Protein AF-X1GQ55-F1 (afdb_monomer_lite)

Structure (mmCIF, N/CA/C/O backbone):
data_AF-X1GQ55-F1
#
_entry.id   AF-X1GQ55-F1
#
loop_
_atom_site.group_PDB
_atom_site.id
_atom_site.type_symbol
_atom_site.label_atom_id
_atom_site.label_alt_id
_atom_site.label_comp_id
_atom_site.label_asym_id
_atom_site.label_entity_id
_atom_site.label_seq_id
_atom_site.pdbx_PDB_ins_code
_atom_site.Cartn_x
_atom_site.Cartn_y
_atom_site.Cartn_z
_atom_site.occupancy
_atom_site.B_iso_or_equiv
_atom_site.auth_seq_id
_atom_site.auth_comp_id
_atom_site.auth_asym_id
_atom_site.auth_atom_id
_atom_site.pdbx_PDB_model_num
ATOM 1 N N . MET A 1 1 ? -6.518 -8.308 22.007 1.00 64.81 1 MET A N 1
ATOM 2 C CA . MET A 1 1 ? -6.149 -7.725 20.701 1.00 64.81 1 MET A CA 1
ATOM 3 C C . MET A 1 1 ? -7.339 -7.894 19.785 1.00 64.81 1 MET A C 1
ATOM 5 O O . MET A 1 1 ? -7.918 -8.972 19.790 1.00 64.81 1 MET A O 1
ATOM 9 N N . GLU A 1 2 ? -7.743 -6.841 19.083 1.00 82.81 2 GLU A N 1
ATOM 10 C CA . GLU A 1 2 ? -8.767 -6.954 18.040 1.00 82.81 2 GLU A CA 1
ATOM 11 C C . GLU A 1 2 ? -8.160 -7.621 16.801 1.00 82.81 2 GLU A C 1
ATOM 13 O O . GLU A 1 2 ? -6.988 -7.400 16.487 1.00 82.81 2 GLU A O 1
ATOM 18 N N . ASN A 1 3 ? -8.942 -8.458 16.119 1.00 88.69 3 ASN A N 1
ATOM 19 C CA . ASN A 1 3 ? -8.510 -9.091 14.876 1.00 88.69 3 ASN A CA 1
ATOM 20 C C . ASN A 1 3 ? -8.439 -8.035 13.769 1.00 88.69 3 ASN A C 1
ATOM 22 O O . ASN A 1 3 ? -9.402 -7.301 13.544 1.00 88.69 3 ASN A O 1
ATOM 26 N N . ILE A 1 4 ? -7.310 -7.977 13.068 1.00 93.31 4 ILE A N 1
ATOM 27 C CA . ILE A 1 4 ? -7.097 -7.037 11.968 1.00 93.31 4 ILE A CA 1
ATOM 28 C C . ILE A 1 4 ? -7.525 -7.691 10.654 1.00 93.31 4 ILE A C 1
ATOM 30 O O . ILE A 1 4 ? -7.120 -8.810 10.348 1.00 93.31 4 ILE A O 1
ATOM 34 N N . LEU A 1 5 ? -8.317 -6.963 9.866 1.00 95.81 5 LEU A N 1
ATOM 35 C CA . LEU A 1 5 ? -8.605 -7.293 8.473 1.00 95.81 5 LEU A CA 1
ATOM 36 C C . LEU A 1 5 ? -7.809 -6.358 7.564 1.00 95.81 5 LEU A C 1
ATOM 38 O O . LEU A 1 5 ? -7.944 -5.134 7.659 1.00 95.81 5 LEU A O 1
ATOM 42 N N . ALA A 1 6 ? -7.009 -6.943 6.678 1.00 97.19 6 ALA A N 1
ATOM 43 C CA . ALA A 1 6 ? -6.191 -6.230 5.709 1.00 97.19 6 ALA A CA 1
ATOM 44 C C . ALA A 1 6 ? -6.426 -6.761 4.294 1.00 97.19 6 ALA A C 1
ATOM 46 O O . ALA A 1 6 ? -6.777 -7.927 4.106 1.00 97.19 6 ALA A O 1
ATOM 47 N N . CYS A 1 7 ? -6.207 -5.904 3.301 1.00 98.00 7 CYS A N 1
ATOM 48 C CA . CYS A 1 7 ? -6.148 -6.308 1.902 1.00 98.00 7 CYS A CA 1
ATOM 49 C C . CYS A 1 7 ? -4.702 -6.210 1.412 1.00 98.00 7 CYS A C 1
ATOM 51 O O . CYS A 1 7 ? -4.014 -5.234 1.703 1.00 98.00 7 CYS A O 1
ATOM 53 N N . THR A 1 8 ? -4.231 -7.206 0.667 1.00 98.00 8 THR A N 1
ATOM 54 C CA . THR A 1 8 ? -2.895 -7.159 0.063 1.00 98.00 8 THR A CA 1
ATOM 55 C C . THR A 1 8 ? -2.955 -6.463 -1.288 1.00 98.00 8 THR A C 1
ATOM 57 O O . THR A 1 8 ? -3.814 -6.771 -2.125 1.00 98.00 8 THR A O 1
ATOM 60 N N . THR A 1 9 ? -2.013 -5.552 -1.545 1.00 98.25 9 THR A N 1
ATOM 61 C CA . THR A 1 9 ? -1.900 -4.918 -2.865 1.00 98.25 9 THR A CA 1
ATOM 62 C C . THR A 1 9 ? -1.504 -5.919 -3.950 1.00 98.25 9 THR A C 1
ATOM 64 O O . THR A 1 9 ? -1.641 -5.603 -5.126 1.00 98.25 9 THR A O 1
ATOM 67 N N . ASN A 1 10 ? -1.107 -7.150 -3.593 1.00 97.50 10 ASN A N 1
ATOM 68 C CA . ASN A 1 10 ? -0.894 -8.225 -4.560 1.00 97.50 10 ASN A CA 1
ATOM 69 C C . ASN A 1 10 ? -2.166 -8.569 -5.358 1.00 97.50 10 ASN A C 1
ATOM 71 O O . ASN A 1 10 ? -2.051 -9.025 -6.483 1.00 97.50 10 ASN A O 1
ATOM 75 N N . THR A 1 11 ? -3.368 -8.303 -4.827 1.00 96.31 11 THR A N 1
ATOM 76 C CA . THR A 1 11 ? -4.643 -8.503 -5.555 1.00 96.31 11 THR A CA 1
ATOM 77 C C . THR A 1 11 ? -4.867 -7.509 -6.702 1.00 96.31 11 THR A C 1
ATOM 79 O O . THR A 1 11 ? -5.746 -7.718 -7.535 1.00 96.31 11 THR A O 1
ATOM 82 N N . TYR A 1 12 ? -4.049 -6.456 -6.777 1.00 96.94 12 TYR A N 1
ATOM 83 C CA . TYR A 1 12 ? -4.106 -5.393 -7.778 1.00 96.94 12 TYR A CA 1
ATOM 84 C C . TYR A 1 12 ? -2.988 -5.555 -8.818 1.00 96.94 12 TYR A C 1
ATOM 86 O O . TYR A 1 12 ? -2.241 -4.621 -9.106 1.00 96.94 12 TYR A O 1
ATOM 94 N N . HIS A 1 13 ? -2.858 -6.751 -9.392 1.00 93.00 13 HIS A N 1
ATOM 95 C CA . HIS A 1 13 ? -1.926 -6.992 -10.496 1.00 93.00 13 HIS A CA 1
ATOM 96 C C . HIS A 1 13 ? -2.160 -5.991 -11.643 1.00 93.00 13 HIS A C 1
ATOM 98 O O . HIS A 1 13 ? -3.302 -5.756 -12.034 1.00 93.00 13 HIS A O 1
ATOM 104 N N . ASN A 1 14 ? -1.082 -5.448 -12.216 1.00 93.00 14 ASN A N 1
ATOM 105 C CA . ASN A 1 14 ? -1.096 -4.466 -13.317 1.00 93.00 14 ASN A CA 1
ATOM 106 C C . ASN A 1 14 ? -1.704 -3.087 -12.996 1.00 93.00 14 ASN A C 1
ATOM 108 O O . ASN A 1 14 ? -1.826 -2.261 -13.900 1.00 93.00 14 ASN A O 1
ATOM 112 N N . PHE A 1 15 ? -2.060 -2.812 -11.741 1.00 96.50 15 PHE A N 1
ATOM 113 C CA . PHE A 1 15 ? -2.439 -1.471 -11.302 1.00 96.50 15 PHE A CA 1
ATOM 114 C C . PHE A 1 15 ? -1.239 -0.735 -10.705 1.00 96.50 15 PHE A C 1
ATOM 116 O O . PHE A 1 15 ? -0.218 -1.331 -10.366 1.00 96.50 15 PHE A O 1
ATOM 123 N N . SER A 1 16 ? -1.354 0.588 -10.593 1.00 96.56 16 SER A N 1
ATOM 124 C CA . SER A 1 16 ? -0.395 1.384 -9.829 1.00 96.56 16 SER A CA 1
ATOM 125 C C . SER A 1 16 ? -0.588 1.167 -8.321 1.00 96.56 16 SER A C 1
ATOM 127 O O . SER A 1 16 ? -1.670 0.775 -7.871 1.00 96.56 16 SER A O 1
ATOM 129 N N . LEU A 1 17 ? 0.430 1.495 -7.515 1.00 97.38 17 LEU A N 1
ATOM 130 C CA . LEU A 1 17 ? 0.280 1.527 -6.056 1.00 97.38 17 LEU A CA 1
ATOM 131 C C . LEU A 1 17 ? -0.863 2.475 -5.650 1.00 97.38 17 LEU A C 1
ATOM 133 O O . LEU A 1 17 ? -1.628 2.170 -4.741 1.00 97.38 17 LEU A O 1
ATOM 137 N N . GLU A 1 18 ? -0.999 3.620 -6.316 1.00 97.69 18 GLU A N 1
ATOM 138 C CA . GLU A 1 18 ? -2.047 4.604 -6.054 1.00 97.69 18 GLU A CA 1
ATOM 139 C C . GLU A 1 18 ? -3.450 4.045 -6.295 1.00 97.69 18 GLU A C 1
ATOM 141 O O . GLU A 1 18 ? -4.333 4.254 -5.462 1.00 97.69 18 GLU A O 1
ATOM 146 N N . ASP A 1 19 ? -3.652 3.323 -7.398 1.00 98.31 19 ASP A N 1
ATOM 147 C CA . ASP A 1 19 ? -4.934 2.686 -7.705 1.00 98.31 19 ASP A CA 1
ATOM 148 C C . ASP A 1 19 ? -5.254 1.567 -6.716 1.00 98.31 19 ASP A C 1
ATOM 150 O O . ASP A 1 19 ? -6.389 1.485 -6.246 1.00 98.31 19 ASP A O 1
ATOM 154 N N . ALA A 1 20 ? -4.253 0.767 -6.336 1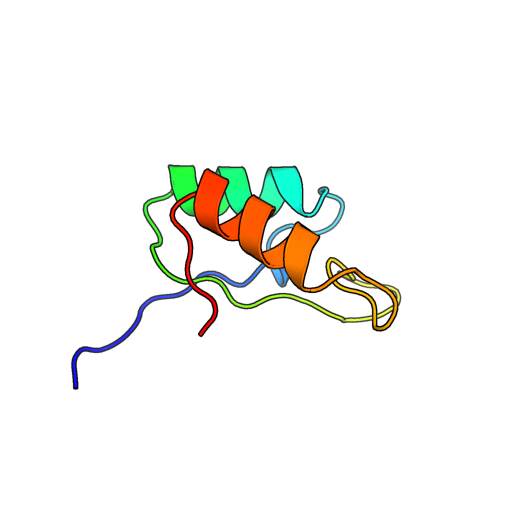.00 98.44 20 ALA A N 1
ATOM 155 C CA . ALA A 1 20 ? -4.414 -0.272 -5.327 1.00 98.44 20 ALA A CA 1
ATOM 156 C C . ALA A 1 20 ? -4.838 0.314 -3.971 1.00 98.44 20 ALA A C 1
ATOM 158 O O . ALA A 1 20 ? -5.833 -0.113 -3.389 1.00 98.44 20 ALA A O 1
ATOM 159 N N . LEU A 1 21 ? -4.129 1.335 -3.474 1.00 98.56 21 LEU A N 1
ATOM 160 C CA . LEU A 1 21 ? -4.463 1.983 -2.200 1.00 98.56 21 LEU A CA 1
ATOM 161 C C . LEU A 1 21 ? -5.850 2.638 -2.234 1.00 98.56 21 LEU A C 1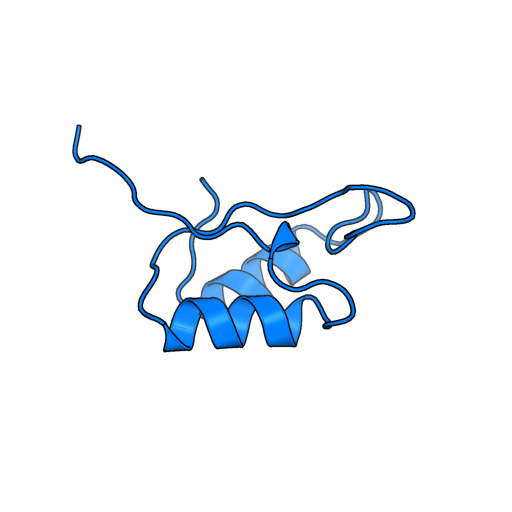
ATOM 163 O O . LEU A 1 21 ? -6.600 2.535 -1.262 1.00 98.56 21 LEU A O 1
ATOM 167 N N . ARG A 1 22 ? -6.206 3.280 -3.350 1.00 98.50 22 ARG A N 1
ATOM 168 C CA . ARG A 1 22 ? -7.527 3.887 -3.528 1.00 98.50 22 ARG A CA 1
ATOM 169 C C . ARG A 1 22 ? -8.632 2.833 -3.511 1.00 98.50 22 ARG A C 1
ATOM 171 O O . ARG A 1 22 ? -9.570 2.975 -2.735 1.00 98.50 22 ARG A O 1
ATOM 178 N N . GLY A 1 23 ? -8.498 1.761 -4.293 1.00 98.38 23 GLY A N 1
ATOM 179 C CA . GLY A 1 23 ? -9.491 0.685 -4.349 1.00 98.38 23 GLY A CA 1
ATOM 180 C C . GLY A 1 23 ? -9.683 -0.016 -3.000 1.00 98.38 23 GLY A C 1
ATOM 181 O O . GLY A 1 23 ? -10.812 -0.251 -2.572 1.00 98.38 23 GLY A O 1
ATOM 182 N N . ILE A 1 24 ? -8.591 -0.275 -2.275 1.00 98.56 24 ILE A N 1
ATOM 183 C CA . ILE A 1 24 ? -8.633 -0.873 -0.930 1.00 98.56 24 ILE A CA 1
ATOM 184 C C . ILE A 1 24 ? -9.365 0.044 0.063 1.00 98.56 24 ILE A C 1
ATOM 186 O O . ILE A 1 24 ? -10.195 -0.427 0.845 1.00 98.56 24 ILE A O 1
ATOM 190 N N . SER A 1 25 ? -9.093 1.351 0.015 1.00 98.38 25 SER A N 1
ATOM 191 C CA . SER A 1 25 ? -9.770 2.349 0.852 1.00 98.38 25 SER A CA 1
ATOM 192 C C . SER A 1 25 ? -11.262 2.479 0.510 1.00 98.38 25 SER A C 1
ATOM 194 O O . SER A 1 25 ? -12.119 2.487 1.400 1.00 98.38 25 SER A O 1
ATOM 196 N N . GLU A 1 26 ? -11.607 2.501 -0.781 1.00 98.31 26 GLU A N 1
ATOM 197 C CA . GLU A 1 26 ? -12.993 2.522 -1.266 1.00 98.31 26 GLU A CA 1
ATOM 198 C C . GLU A 1 26 ? -13.771 1.271 -0.815 1.00 98.31 26 GLU A C 1
ATOM 200 O O . GLU A 1 26 ? -14.931 1.387 -0.407 1.00 98.31 26 GLU A O 1
ATOM 205 N N . ALA A 1 27 ? -13.103 0.112 -0.757 1.00 98.00 27 ALA A N 1
ATOM 206 C CA . ALA A 1 27 ? -13.618 -1.148 -0.211 1.00 98.00 27 ALA A CA 1
ATOM 207 C C . ALA A 1 27 ? -13.698 -1.199 1.332 1.00 98.00 27 ALA A C 1
ATOM 209 O O . ALA A 1 27 ? -14.084 -2.222 1.894 1.00 98.00 27 ALA A O 1
ATOM 210 N N . LYS A 1 28 ? -13.378 -0.097 2.026 1.00 97.31 28 LYS A N 1
ATOM 211 C CA . LYS A 1 28 ? -13.493 0.082 3.488 1.00 97.31 28 LYS A CA 1
ATOM 212 C C . LYS A 1 28 ? -12.532 -0.750 4.337 1.00 97.31 28 LYS A C 1
ATOM 214 O O . LYS A 1 28 ? -12.733 -0.861 5.548 1.00 97.31 28 LYS A O 1
ATOM 219 N N . PHE A 1 29 ? -11.448 -1.255 3.754 1.00 97.81 29 PHE A N 1
ATOM 220 C CA . PHE A 1 29 ? -10.336 -1.754 4.557 1.00 97.81 29 PHE A CA 1
ATOM 221 C C . PHE A 1 29 ? -9.613 -0.592 5.234 1.00 97.81 29 PHE A C 1
ATOM 223 O O . PHE A 1 29 ? -9.438 0.480 4.659 1.00 97.81 29 PHE A O 1
ATOM 230 N N . ARG A 1 30 ? -9.164 -0.830 6.467 1.00 96.81 30 ARG A N 1
ATOM 231 C CA . ARG A 1 30 ? -8.314 0.105 7.213 1.00 96.81 30 ARG A CA 1
ATOM 232 C C . ARG A 1 30 ? -6.837 -0.277 7.140 1.00 96.81 30 ARG A C 1
ATOM 234 O O . ARG A 1 30 ? -5.979 0.587 7.295 1.00 96.81 30 ARG A O 1
ATOM 241 N N . TYR A 1 31 ? -6.543 -1.551 6.893 1.00 98.19 31 TYR A N 1
ATOM 242 C CA . TYR A 1 31 ? -5.186 -2.077 6.858 1.00 98.19 31 TYR A CA 1
ATOM 243 C C . TYR A 1 31 ? -4.831 -2.619 5.474 1.00 98.19 31 TYR A C 1
ATOM 245 O O . TYR A 1 31 ? -5.695 -3.120 4.749 1.00 98.19 31 TYR A O 1
ATOM 253 N N . VAL A 1 32 ? -3.556 -2.506 5.113 1.00 98.31 32 VAL A N 1
ATOM 254 C CA . VAL A 1 32 ? -3.017 -2.938 3.825 1.00 98.31 32 VAL A CA 1
ATOM 255 C C . VAL A 1 32 ? -1.682 -3.652 4.003 1.00 98.31 32 VAL A C 1
ATOM 257 O O . VAL A 1 32 ? -0.811 -3.189 4.736 1.00 98.31 32 VAL A O 1
ATOM 260 N N . GLU A 1 33 ? -1.507 -4.752 3.281 1.00 97.88 33 GLU A N 1
ATOM 261 C CA . GLU A 1 33 ? -0.214 -5.412 3.099 1.00 97.88 33 GLU A CA 1
ATOM 262 C C . GLU A 1 33 ? 0.372 -4.984 1.745 1.00 97.88 33 GLU A C 1
ATOM 264 O O . GLU A 1 33 ? -0.319 -4.993 0.722 1.00 97.88 33 GLU A O 1
ATOM 269 N N . LEU A 1 34 ? 1.639 -4.567 1.724 1.00 97.62 34 LEU A N 1
ATOM 270 C CA . LEU A 1 34 ? 2.284 -4.025 0.528 1.00 97.62 34 LEU A CA 1
ATOM 271 C C . LEU A 1 34 ? 3.099 -5.101 -0.198 1.00 97.62 34 LEU A C 1
ATOM 273 O O . LEU A 1 34 ? 4.079 -5.613 0.336 1.00 97.62 34 LEU A O 1
ATOM 277 N N . ALA A 1 35 ? 2.732 -5.393 -1.446 1.00 97.31 35 ALA A N 1
ATOM 278 C CA . ALA A 1 35 ? 3.437 -6.361 -2.276 1.00 97.31 35 ALA A CA 1
ATOM 279 C C . ALA A 1 35 ? 4.764 -5.807 -2.828 1.00 97.31 35 ALA A C 1
ATOM 281 O O . ALA A 1 35 ? 4.812 -4.747 -3.461 1.00 97.31 35 ALA A O 1
ATOM 282 N N . ALA A 1 36 ? 5.834 -6.573 -2.616 1.00 95.81 36 ALA A N 1
ATOM 283 C CA . ALA A 1 36 ? 7.200 -6.283 -3.046 1.00 95.81 36 ALA A CA 1
ATOM 284 C C . ALA A 1 36 ? 7.776 -7.457 -3.859 1.00 95.81 36 ALA A C 1
ATOM 286 O O . ALA A 1 36 ? 8.891 -7.897 -3.597 1.00 95.81 36 ALA A O 1
ATOM 287 N N . VAL A 1 37 ? 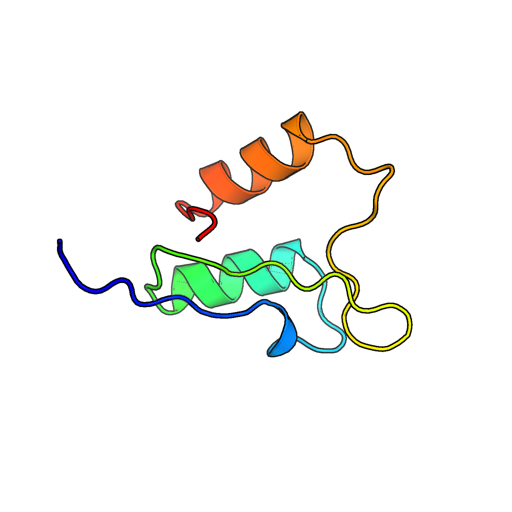6.990 -8.025 -4.783 1.00 94.88 37 VAL A N 1
ATOM 288 C CA . VAL A 1 37 ? 7.331 -9.264 -5.504 1.00 94.88 37 VAL A CA 1
ATOM 289 C C . VAL A 1 37 ? 7.809 -8.930 -6.924 1.00 94.88 37 VAL A C 1
ATOM 291 O O . VAL A 1 37 ? 6.971 -8.631 -7.783 1.00 94.88 37 VAL A O 1
ATOM 294 N N . PRO A 1 38 ? 9.128 -8.968 -7.207 1.00 92.69 38 PRO A N 1
ATOM 295 C CA . PRO A 1 38 ? 9.658 -8.604 -8.517 1.00 92.69 38 PRO A CA 1
ATOM 296 C C . PRO A 1 38 ? 9.106 -9.495 -9.630 1.00 92.69 38 PRO A C 1
ATOM 298 O O . PRO A 1 38 ? 9.010 -10.711 -9.477 1.00 92.69 38 PRO A O 1
ATOM 301 N N . GLY A 1 39 ? 8.740 -8.881 -10.755 1.00 89.38 39 GLY A N 1
ATOM 302 C CA . GLY A 1 39 ? 8.164 -9.584 -11.906 1.00 89.38 39 GLY A CA 1
ATOM 303 C C . GLY A 1 39 ? 6.702 -10.022 -11.744 1.00 89.38 39 GLY A C 1
ATOM 304 O O . GLY A 1 39 ? 6.152 -10.593 -12.681 1.00 89.38 39 GLY A O 1
ATOM 305 N N . VAL A 1 40 ? 6.066 -9.750 -10.596 1.00 90.31 40 VAL A N 1
ATOM 306 C CA . VAL A 1 40 ? 4.642 -10.036 -10.355 1.00 90.31 40 VAL A CA 1
ATOM 307 C C . VAL A 1 40 ? 3.921 -8.752 -9.949 1.00 90.31 40 VAL A C 1
ATOM 309 O O . VAL A 1 40 ? 3.466 -8.003 -10.809 1.00 90.31 40 VAL A O 1
ATOM 312 N N . THR A 1 41 ? 3.870 -8.457 -8.651 1.00 94.50 41 THR A N 1
ATOM 313 C CA . THR A 1 41 ? 3.309 -7.216 -8.118 1.00 94.50 41 THR A CA 1
ATOM 314 C C . THR A 1 41 ? 4.356 -6.568 -7.238 1.00 94.50 41 THR A C 1
ATOM 316 O O . THR A 1 41 ? 4.543 -6.934 -6.075 1.00 94.50 41 THR A O 1
ATOM 319 N N . GLN A 1 42 ? 5.059 -5.600 -7.815 1.00 95.06 42 GLN A N 1
ATOM 320 C CA . GLN A 1 42 ? 6.082 -4.831 -7.126 1.00 95.06 42 GLN A CA 1
ATOM 321 C C . GLN A 1 42 ? 5.602 -3.390 -6.963 1.00 95.06 42 GLN A C 1
ATOM 323 O O . GLN A 1 42 ? 5.903 -2.507 -7.764 1.00 95.06 42 GLN A O 1
ATOM 328 N N . HIS A 1 43 ? 4.803 -3.169 -5.922 1.00 96.56 43 HIS A N 1
ATOM 329 C CA . HIS A 1 43 ? 4.291 -1.844 -5.581 1.00 96.56 43 HIS A CA 1
ATOM 330 C C . HIS A 1 43 ? 5.241 -1.053 -4.683 1.00 96.56 43 HIS A C 1
ATOM 332 O O . HIS A 1 43 ? 5.147 0.172 -4.627 1.00 96.56 43 HIS A O 1
ATOM 338 N N . VAL A 1 44 ? 6.153 -1.738 -3.991 1.00 95.69 44 VAL A N 1
ATOM 339 C CA . VAL A 1 44 ? 7.219 -1.108 -3.212 1.00 95.69 44 VAL A CA 1
ATOM 340 C C . VAL A 1 44 ? 8.595 -1.587 -3.663 1.00 95.69 44 VAL A C 1
ATOM 342 O O . VAL A 1 44 ? 8.786 -2.759 -3.991 1.00 95.69 44 VAL A O 1
ATOM 345 N N . TYR A 1 45 ? 9.552 -0.659 -3.663 1.00 94.12 45 TYR A N 1
ATOM 346 C CA . TYR A 1 45 ? 10.950 -0.884 -4.038 1.00 94.12 45 TYR A CA 1
ATOM 347 C C . TYR A 1 45 ? 11.870 -0.431 -2.896 1.00 94.12 45 TYR A C 1
ATOM 349 O O . TYR A 1 45 ? 11.504 0.513 -2.184 1.00 94.12 45 TYR A O 1
ATOM 357 N N . PRO A 1 46 ? 13.054 -1.050 -2.716 1.00 91.19 46 PRO A N 1
ATOM 358 C CA . PRO A 1 46 ? 14.005 -0.664 -1.669 1.00 91.19 46 PRO A CA 1
ATOM 359 C C . PRO A 1 46 ? 14.397 0.820 -1.692 1.00 91.19 46 PRO A C 1
ATOM 361 O O . PRO A 1 46 ? 14.643 1.415 -0.647 1.00 91.19 46 PRO A O 1
ATOM 364 N N . GLU A 1 47 ? 14.423 1.434 -2.873 1.00 94.19 47 GLU A N 1
ATOM 365 C CA . GLU A 1 47 ? 14.854 2.815 -3.096 1.00 94.19 47 GLU A CA 1
ATOM 366 C C . GLU A 1 47 ? 13.727 3.836 -2.874 1.00 94.19 47 GLU A C 1
ATOM 368 O O . GLU A 1 47 ? 13.956 5.048 -2.926 1.00 94.19 47 GLU A O 1
ATOM 373 N N . MET A 1 48 ? 12.490 3.380 -2.640 1.00 94.25 48 MET A N 1
ATOM 374 C CA . MET A 1 48 ? 11.367 4.287 -2.425 1.00 94.25 48 MET A CA 1
ATOM 375 C C . MET A 1 48 ? 11.530 5.083 -1.134 1.00 94.25 48 MET A C 1
ATOM 377 O O . MET A 1 48 ? 11.861 4.569 -0.066 1.00 94.25 48 MET A O 1
ATOM 381 N N . SER A 1 49 ? 11.178 6.365 -1.209 1.00 95.94 49 SER A N 1
ATOM 382 C CA . SER A 1 49 ? 11.115 7.210 -0.026 1.00 95.94 49 SER A CA 1
ATOM 383 C C . SER A 1 49 ? 10.018 6.731 0.922 1.00 95.94 49 SER A C 1
ATOM 385 O O . SER A 1 49 ? 8.825 6.824 0.623 1.00 95.94 49 SER A O 1
ATOM 387 N N . MET A 1 50 ? 10.425 6.319 2.122 1.00 94.44 50 MET A N 1
ATOM 388 C CA . MET A 1 50 ? 9.504 5.955 3.198 1.00 94.44 50 MET A CA 1
ATOM 389 C C . MET A 1 50 ? 8.544 7.102 3.557 1.00 94.44 50 MET A C 1
ATOM 391 O O . MET A 1 50 ? 7.399 6.863 3.933 1.00 94.44 50 MET A O 1
ATOM 395 N N . LYS A 1 51 ? 8.981 8.361 3.409 1.00 96.75 51 LYS A N 1
ATOM 396 C CA . LYS A 1 51 ? 8.122 9.537 3.611 1.00 96.75 51 LYS A CA 1
ATOM 397 C C . LYS A 1 51 ? 6.991 9.577 2.580 1.00 96.75 51 LYS A C 1
ATOM 399 O O . LYS A 1 51 ? 5.831 9.663 2.967 1.00 96.75 51 LYS A O 1
ATOM 404 N N . SER A 1 52 ? 7.328 9.438 1.296 1.00 95.75 52 SER A N 1
ATOM 405 C CA . SER A 1 52 ? 6.346 9.416 0.201 1.00 95.75 52 SER A CA 1
ATOM 406 C C . SER A 1 52 ? 5.344 8.269 0.362 1.00 95.75 52 SER A C 1
ATOM 408 O O . SER A 1 52 ? 4.139 8.464 0.208 1.00 95.75 52 SER A O 1
ATOM 410 N N . LEU A 1 53 ? 5.814 7.082 0.760 1.00 96.56 53 LEU A N 1
ATOM 411 C CA . LEU A 1 53 ? 4.939 5.938 1.019 1.00 96.56 53 LEU A CA 1
ATOM 412 C C . LEU A 1 53 ? 3.946 6.219 2.161 1.00 96.56 53 LEU A C 1
ATOM 414 O O . LEU A 1 53 ? 2.749 5.978 2.011 1.00 96.56 53 LEU A O 1
ATOM 418 N N . LYS A 1 54 ? 4.418 6.793 3.276 1.00 96.69 54 LYS A N 1
ATOM 419 C CA . LYS A 1 54 ? 3.557 7.188 4.404 1.00 96.69 54 LYS A CA 1
ATOM 420 C C . LYS A 1 54 ? 2.527 8.247 4.011 1.00 96.69 54 LYS A C 1
ATOM 422 O O . LYS A 1 54 ? 1.382 8.153 4.438 1.00 96.69 54 LYS A O 1
ATOM 427 N N . GLU A 1 55 ? 2.902 9.220 3.185 1.00 97.88 55 GLU A N 1
ATOM 428 C CA . GLU A 1 55 ? 1.976 10.241 2.675 1.00 97.88 55 GLU A CA 1
ATOM 429 C C . GLU A 1 55 ? 0.873 9.621 1.803 1.00 97.88 55 GLU A C 1
ATOM 431 O O . GLU A 1 55 ? -0.301 9.958 1.969 1.00 97.88 55 GLU A O 1
ATOM 436 N N . LYS A 1 56 ? 1.215 8.665 0.925 1.00 97.81 56 LYS A N 1
ATOM 437 C CA . LYS A 1 56 ? 0.232 7.928 0.107 1.00 97.81 56 LYS A CA 1
ATOM 438 C C . LYS A 1 56 ? -0.738 7.114 0.966 1.00 97.81 56 LYS A C 1
ATOM 440 O O . LYS A 1 56 ? -1.938 7.129 0.699 1.00 97.81 56 LYS A O 1
ATOM 445 N N . LEU A 1 57 ? -0.240 6.437 2.000 1.00 98.25 57 LEU A N 1
ATOM 446 C CA . LEU A 1 57 ? -1.064 5.678 2.946 1.00 98.25 57 LEU A CA 1
ATOM 447 C C . LEU A 1 57 ? -2.009 6.598 3.731 1.00 98.25 57 LEU A C 1
ATOM 449 O O . LEU A 1 57 ? -3.217 6.365 3.753 1.00 98.25 57 LEU A O 1
ATOM 453 N N . ALA A 1 58 ? -1.480 7.691 4.291 1.00 97.94 58 ALA A N 1
ATOM 454 C CA . ALA A 1 58 ? -2.255 8.670 5.051 1.00 97.94 58 ALA A CA 1
ATOM 455 C C . ALA A 1 58 ? -3.353 9.327 4.203 1.00 97.94 58 ALA A C 1
ATOM 457 O O . ALA A 1 58 ? -4.486 9.453 4.663 1.00 97.94 58 ALA A O 1
ATOM 458 N N . LYS A 1 59 ? -3.053 9.669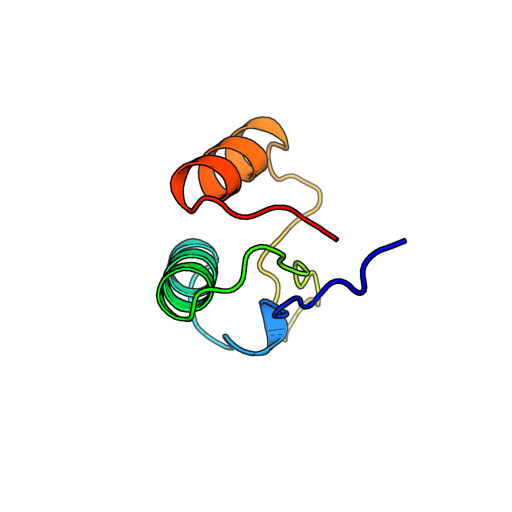 2.942 1.00 98.19 59 LYS A N 1
ATOM 459 C CA . LYS A 1 59 ? -4.033 10.211 1.988 1.00 98.19 59 LYS A CA 1
ATOM 460 C C . LYS A 1 59 ? -5.225 9.271 1.765 1.00 98.19 59 LYS A C 1
ATOM 462 O O . LYS A 1 59 ? -6.324 9.750 1.513 1.00 98.19 59 LYS A O 1
ATOM 467 N N . ASN A 1 60 ? -5.009 7.959 1.862 1.00 98.31 60 ASN A N 1
ATOM 468 C CA . ASN A 1 60 ? -6.046 6.941 1.684 1.00 98.31 60 ASN A CA 1
ATOM 469 C C . ASN A 1 60 ? -6.622 6.421 3.014 1.00 98.31 60 ASN A C 1
ATOM 471 O O . ASN A 1 60 ? -7.469 5.532 2.998 1.00 98.31 60 ASN A O 1
ATOM 475 N N . GLY A 1 61 ? -6.182 6.946 4.165 1.00 98.00 61 GLY A N 1
ATOM 476 C CA . GLY A 1 61 ? -6.633 6.482 5.481 1.00 98.00 61 GLY A CA 1
ATOM 477 C C . GLY A 1 61 ? -6.228 5.039 5.814 1.00 98.00 61 GLY A C 1
ATOM 478 O O . GLY A 1 61 ? -6.906 4.389 6.608 1.00 98.00 61 GLY A O 1
ATOM 479 N N . LEU A 1 62 ? -5.151 4.537 5.202 1.00 98.38 62 LEU A N 1
ATOM 480 C CA . LEU A 1 62 ? -4.688 3.157 5.345 1.00 98.38 62 LEU A CA 1
ATOM 481 C C . LEU A 1 62 ? -3.483 3.045 6.283 1.00 98.38 62 LEU A C 1
ATOM 483 O O . LEU A 1 62 ? -2.624 3.927 6.337 1.00 98.38 62 LEU A O 1
ATOM 487 N N . TYR A 1 63 ? -3.400 1.913 6.976 1.00 97.38 63 TYR A N 1
ATOM 488 C CA . TYR A 1 63 ? -2.296 1.538 7.857 1.00 97.38 63 TYR A CA 1
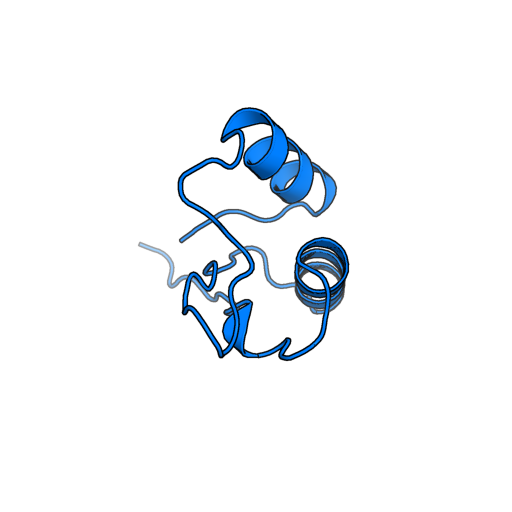ATOM 489 C C . TYR A 1 63 ? -1.640 0.253 7.348 1.00 97.38 63 TYR A C 1
ATOM 491 O O . TYR A 1 63 ? -2.331 -0.653 6.893 1.00 97.38 63 TYR A O 1
ATOM 499 N N . VAL A 1 64 ? -0.316 0.153 7.434 1.00 95.56 64 VAL A N 1
ATOM 500 C CA . VAL A 1 64 ? 0.379 -1.104 7.107 1.00 95.56 64 VAL A CA 1
ATOM 501 C C . VAL A 1 64 ? 0.241 -2.073 8.283 1.00 95.56 64 VAL A C 1
ATOM 503 O O . VAL A 1 64 ? 0.349 -1.636 9.432 1.00 95.56 64 VAL A O 1
ATOM 506 N N . CYS A 1 65 ? -0.026 -3.347 7.994 1.00 90.50 65 CYS A N 1
ATOM 507 C CA . CYS A 1 65 ? -0.016 -4.449 8.963 1.00 90.50 65 CYS A CA 1
ATOM 508 C C . CYS A 1 65 ? 1.234 -5.321 8.825 1.00 90.50 65 CYS A C 1
ATOM 510 O O . CYS A 1 65 ? 1.759 -5.413 7.692 1.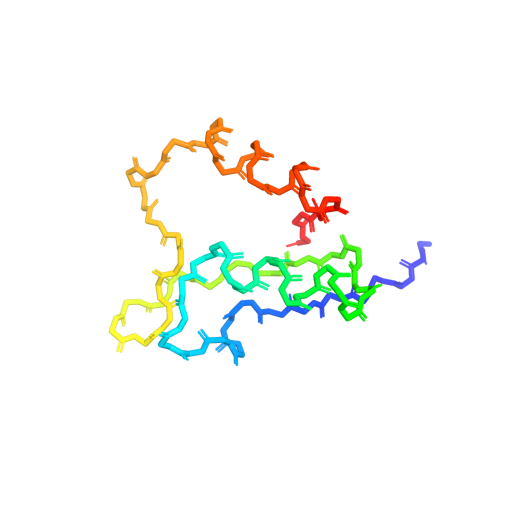00 90.50 65 CYS A O 1
#

pLDDT: mean 95.56, std 4.82, range [64.81, 98.56]

Foldseek 3Di:
DDDADEEELLVVWPDALLVSLQVRLVVVHQEYEYDCDPPTHRNDDPPDDPVVVVVSCVVSNHDYD

Sequence (65 aa):
MENILACTTNTYHNFSLEDALRGISEAKFRYVELAAVPGVTQHVYPEMSMKSLKEKLAKNGLYVC

Radius of gyration: 11.37 Å; chains: 1; bounding box: 28×20×34 Å

Secondary structure (DSSP, 8-state):
-PPP-EEEGGGSTTS-HHHHHHHHHHTT-SEEEPPB-TTS-B---TTS-HHHHHHHHHHTT-EE-

Organism: NCBI:txid412755

InterPro domains:
  IPR036237 Xylose isomerase-like superfamily [SSF51658] (5-64)